Protein AF-A0A6P0WPL8-F1 (afdb_monomer_lite)

Structure (mmCIF, N/CA/C/O backbone):
data_AF-A0A6P0WPL8-F1
#
_entry.id   AF-A0A6P0WPL8-F1
#
loop_
_atom_site.group_PDB
_atom_site.id
_atom_site.type_symbol
_atom_site.label_atom_id
_atom_site.label_alt_id
_atom_site.label_comp_id
_atom_site.label_asym_id
_atom_site.label_entity_id
_atom_site.label_seq_id
_atom_site.pdbx_PDB_ins_code
_atom_site.Cartn_x
_atom_site.Cartn_y
_atom_site.Cartn_z
_atom_site.occupancy
_atom_site.B_iso_or_equiv
_atom_site.auth_seq_id
_atom_site.auth_comp_id
_atom_site.auth_asym_id
_atom_site.auth_atom_id
_atom_site.pdbx_PDB_model_num
ATOM 1 N N . LEU A 1 1 ? -5.849 4.213 6.143 1.00 91.38 1 LEU A N 1
ATOM 2 C CA . LEU A 1 1 ? -5.050 3.344 5.254 1.00 91.38 1 LEU A CA 1
ATOM 3 C C . LEU A 1 1 ? -4.086 4.162 4.400 1.00 91.38 1 LEU A C 1
ATOM 5 O O . LEU A 1 1 ? -4.523 5.038 3.662 1.00 91.38 1 LEU A O 1
ATOM 9 N N . ILE A 1 2 ? -2.799 3.844 4.479 1.00 92.75 2 ILE A N 1
ATOM 10 C CA . ILE A 1 2 ? -1.726 4.297 3.597 1.00 92.75 2 ILE A CA 1
ATOM 11 C C . ILE A 1 2 ? -1.237 3.061 2.840 1.00 92.75 2 ILE A C 1
ATOM 13 O O . ILE A 1 2 ? -0.832 2.078 3.457 1.00 92.75 2 ILE A O 1
ATOM 17 N N . LEU A 1 3 ? -1.289 3.107 1.510 1.00 90.38 3 LEU A N 1
ATOM 18 C CA . LEU A 1 3 ? -0.699 2.089 0.642 1.00 90.38 3 LEU A CA 1
ATOM 19 C C . LEU A 1 3 ? 0.610 2.637 0.090 1.00 90.38 3 LEU A C 1
ATOM 21 O O . LEU A 1 3 ? 0.613 3.707 -0.520 1.00 90.38 3 LEU A O 1
ATOM 25 N N . TYR A 1 4 ? 1.709 1.920 0.299 1.00 90.88 4 TYR A N 1
ATOM 26 C CA . TYR A 1 4 ? 3.027 2.388 -0.112 1.00 90.88 4 TYR A CA 1
ATOM 27 C C . TYR A 1 4 ? 3.847 1.273 -0.759 1.00 90.88 4 TYR A C 1
ATOM 29 O O . TYR A 1 4 ? 3.810 0.121 -0.326 1.00 90.88 4 TYR A O 1
ATOM 37 N N . ALA A 1 5 ? 4.601 1.623 -1.797 1.00 88.94 5 ALA A N 1
ATOM 38 C CA . ALA A 1 5 ? 5.535 0.723 -2.459 1.00 88.94 5 ALA A CA 1
ATOM 39 C C . ALA A 1 5 ? 6.956 1.270 -2.302 1.00 88.94 5 ALA A C 1
ATOM 41 O O . ALA A 1 5 ? 7.209 2.439 -2.591 1.00 88.94 5 ALA A O 1
ATOM 42 N N . ALA A 1 6 ? 7.876 0.433 -1.835 1.00 88.31 6 ALA A N 1
ATOM 43 C CA . ALA A 1 6 ? 9.247 0.828 -1.536 1.00 88.31 6 ALA A CA 1
ATOM 44 C C . ALA A 1 6 ? 10.053 1.205 -2.790 1.00 88.31 6 ALA A C 1
ATOM 46 O O . ALA A 1 6 ? 10.986 1.996 -2.703 1.00 88.31 6 ALA A O 1
ATOM 47 N N . ASP A 1 7 ? 9.674 0.674 -3.955 1.00 85.00 7 ASP A N 1
ATOM 48 C CA . ASP A 1 7 ? 10.289 0.973 -5.251 1.00 85.00 7 ASP A CA 1
ATOM 49 C C . ASP A 1 7 ? 9.705 2.214 -5.950 1.00 85.00 7 ASP A C 1
ATOM 51 O O . ASP A 1 7 ? 9.993 2.454 -7.125 1.00 85.00 7 ASP A O 1
ATOM 55 N N . TYR A 1 8 ? 8.877 3.010 -5.261 1.00 83.56 8 TYR A N 1
ATOM 56 C CA . TYR A 1 8 ? 8.255 4.195 -5.847 1.00 83.56 8 TYR A CA 1
ATOM 57 C C . TYR A 1 8 ? 9.310 5.267 -6.193 1.00 83.56 8 TYR A C 1
ATOM 59 O O . TYR A 1 8 ? 9.902 5.859 -5.293 1.00 83.56 8 TYR A O 1
ATOM 67 N N . PRO A 1 9 ? 9.513 5.613 -7.480 1.00 82.38 9 PRO A N 1
ATOM 68 C CA . PRO A 1 9 ? 10.685 6.380 -7.915 1.00 82.38 9 PRO A CA 1
ATOM 69 C C . PRO A 1 9 ? 10.672 7.862 -7.521 1.00 82.38 9 PRO A C 1
ATOM 71 O O . PRO A 1 9 ? 11.693 8.528 -7.656 1.00 82.38 9 PRO A O 1
ATOM 74 N N . MET A 1 10 ? 9.534 8.410 -7.079 1.00 85.50 10 MET A N 1
ATOM 75 C CA . MET A 1 10 ? 9.462 9.825 -6.681 1.00 85.50 10 MET A CA 1
ATOM 76 C C . MET A 1 10 ? 9.759 10.070 -5.196 1.00 85.50 10 MET A C 1
ATOM 78 O O . MET A 1 10 ? 9.722 11.225 -4.780 1.00 85.50 10 MET A O 1
ATOM 82 N N . PHE A 1 11 ? 10.023 9.031 -4.397 1.00 84.25 11 PHE A N 1
ATOM 83 C CA . PHE A 1 11 ? 10.281 9.170 -2.963 1.00 84.25 11 PHE A CA 1
ATOM 84 C C . PHE A 1 11 ? 11.573 8.460 -2.562 1.00 84.25 11 PHE A C 1
ATOM 86 O O . PHE A 1 11 ? 11.896 7.396 -3.084 1.00 84.25 11 PHE A O 1
ATOM 93 N N . ASP A 1 12 ? 12.300 9.054 -1.617 1.00 88.25 12 ASP A N 1
ATOM 94 C CA . ASP A 1 12 ? 13.500 8.446 -1.049 1.00 88.25 12 ASP A CA 1
ATOM 95 C C . ASP A 1 12 ? 13.103 7.257 -0.149 1.00 88.25 12 ASP A C 1
ATOM 97 O O . ASP A 1 12 ? 12.306 7.450 0.775 1.00 88.25 12 ASP A O 1
ATOM 101 N N . PRO A 1 13 ? 13.641 6.039 -0.363 1.00 86.94 13 PRO A N 1
ATOM 102 C CA . PRO A 1 13 ? 13.378 4.886 0.499 1.00 86.94 13 PRO A CA 1
ATOM 103 C C . PRO A 1 13 ? 13.693 5.125 1.983 1.00 86.94 13 PRO A C 1
ATOM 105 O O . PRO A 1 13 ? 13.127 4.447 2.842 1.00 86.94 13 PRO A O 1
ATOM 108 N N . ALA A 1 14 ? 14.547 6.101 2.307 1.00 92.69 14 ALA A N 1
ATOM 109 C CA . ALA A 1 14 ? 14.869 6.488 3.675 1.00 92.69 14 ALA A CA 1
ATOM 110 C C . ALA A 1 14 ? 13.663 7.010 4.479 1.00 92.69 14 ALA A C 1
ATOM 112 O O . ALA A 1 14 ? 13.747 7.055 5.700 1.00 92.69 14 ALA A O 1
ATOM 113 N N . ILE A 1 15 ? 12.535 7.350 3.838 1.00 93.06 15 ILE A N 1
ATOM 114 C CA . ILE A 1 15 ? 11.293 7.732 4.536 1.00 93.06 15 ILE A CA 1
ATOM 115 C C . ILE A 1 15 ? 10.532 6.529 5.121 1.00 93.06 15 ILE A C 1
ATOM 117 O O . ILE A 1 15 ? 9.656 6.695 5.967 1.00 93.06 15 ILE A O 1
ATOM 121 N N . ILE A 1 16 ? 10.823 5.302 4.671 1.00 93.44 16 ILE A N 1
ATOM 122 C CA . ILE A 1 16 ? 10.071 4.102 5.072 1.00 93.44 16 ILE A CA 1
ATOM 123 C C . ILE A 1 16 ? 10.123 3.855 6.592 1.00 93.44 16 ILE A C 1
ATOM 125 O O . ILE A 1 16 ? 9.056 3.626 7.166 1.00 93.44 16 ILE A O 1
ATOM 129 N N . PRO A 1 17 ? 11.288 3.931 7.270 1.00 95.38 17 PRO A N 1
ATOM 130 C CA . PRO A 1 17 ? 11.348 3.791 8.725 1.00 95.38 17 PRO A CA 1
ATOM 131 C C . PRO A 1 17 ? 10.486 4.824 9.459 1.00 95.38 17 PRO A C 1
ATOM 133 O O . PRO A 1 17 ? 9.757 4.464 10.383 1.00 95.38 17 PRO A O 1
ATOM 136 N N . ASP A 1 18 ? 10.498 6.079 9.007 1.00 94.81 18 ASP A N 1
ATOM 137 C CA . ASP A 1 18 ? 9.706 7.157 9.607 1.00 94.81 18 ASP A CA 1
ATOM 138 C C . ASP A 1 18 ? 8.200 6.930 9.406 1.00 94.81 18 ASP A C 1
ATOM 140 O O . ASP A 1 18 ? 7.409 7.127 10.333 1.00 94.81 18 ASP A O 1
ATOM 144 N N . LEU A 1 19 ? 7.792 6.451 8.223 1.00 93.56 19 LEU A N 1
ATOM 145 C CA . LEU A 1 19 ? 6.409 6.048 7.945 1.00 93.56 19 LEU A CA 1
ATOM 146 C C . LEU A 1 19 ? 5.960 4.922 8.880 1.00 93.56 19 LEU A C 1
ATOM 148 O O . LEU A 1 19 ? 4.866 4.992 9.444 1.00 93.56 19 LEU A O 1
ATOM 152 N N . GLN A 1 20 ? 6.795 3.895 9.057 1.00 94.81 20 GLN A N 1
ATOM 153 C CA . GLN A 1 20 ? 6.499 2.765 9.936 1.00 94.81 20 GLN A CA 1
ATOM 154 C C . GLN A 1 20 ? 6.374 3.204 11.397 1.00 94.81 20 GLN A C 1
ATOM 156 O O . GLN A 1 20 ? 5.394 2.840 12.046 1.00 94.81 20 GLN A O 1
ATOM 161 N N . ALA A 1 21 ? 7.315 4.010 11.896 1.00 96.00 21 ALA A N 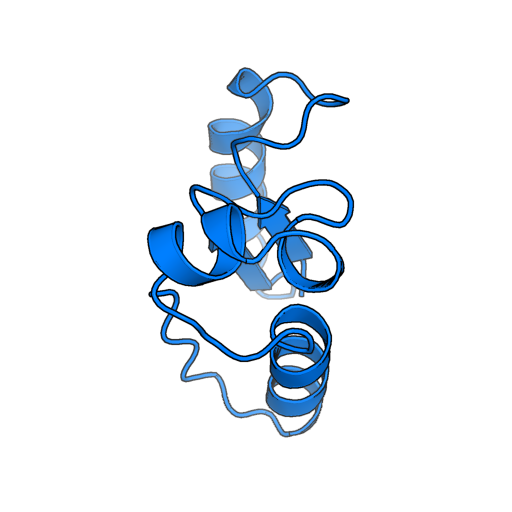1
ATOM 162 C CA . ALA A 1 21 ? 7.285 4.528 13.262 1.00 96.00 21 ALA A CA 1
ATOM 163 C C . ALA A 1 21 ? 6.038 5.391 13.509 1.00 96.00 21 ALA A C 1
ATOM 165 O O . ALA A 1 21 ? 5.285 5.142 14.447 1.00 96.00 21 ALA A O 1
ATOM 166 N N . THR A 1 22 ? 5.753 6.331 12.603 1.00 94.88 22 THR A N 1
ATOM 167 C CA . THR A 1 22 ? 4.595 7.232 12.717 1.00 94.88 22 THR A CA 1
ATOM 168 C C . THR A 1 22 ? 3.270 6.466 12.736 1.00 94.88 22 THR A C 1
ATOM 170 O O . THR A 1 22 ? 2.375 6.794 13.513 1.00 94.88 22 THR A O 1
ATOM 173 N N . CYS A 1 23 ? 3.121 5.437 11.895 1.00 94.62 23 CYS A N 1
ATOM 174 C CA . CYS A 1 23 ? 1.892 4.640 11.865 1.00 94.62 23 CYS A CA 1
ATOM 175 C C . CYS A 1 23 ? 1.777 3.706 13.078 1.00 94.62 23 CYS A C 1
ATOM 177 O O . CYS A 1 23 ? 0.676 3.496 13.574 1.00 94.62 23 CYS A O 1
ATOM 179 N N . ALA A 1 24 ? 2.892 3.185 13.601 1.00 9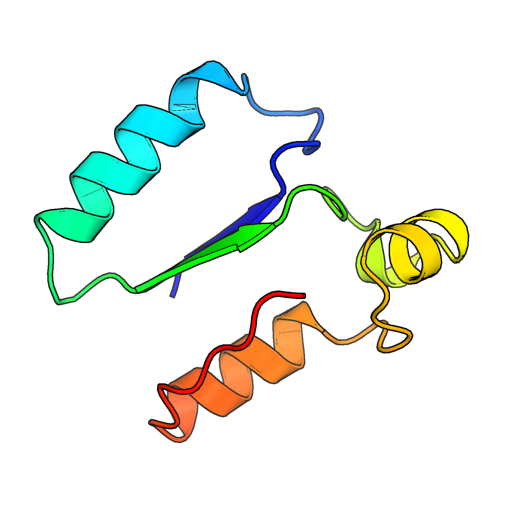3.56 24 ALA A N 1
ATOM 180 C CA . ALA A 1 24 ? 2.886 2.362 14.811 1.00 93.56 24 ALA A CA 1
ATOM 181 C C . ALA A 1 24 ? 2.440 3.146 16.060 1.00 93.56 24 ALA A C 1
ATOM 183 O O . ALA A 1 24 ? 1.821 2.577 16.958 1.00 93.56 24 ALA A O 1
ATOM 184 N N . GLU A 1 25 ? 2.722 4.450 16.109 1.00 96.06 25 GLU A N 1
ATOM 185 C CA . GLU A 1 25 ? 2.346 5.333 17.219 1.00 96.06 25 GLU A CA 1
ATOM 186 C C . GLU A 1 25 ? 0.920 5.901 17.105 1.00 96.06 25 GLU A C 1
ATOM 188 O O . GLU A 1 25 ? 0.410 6.490 18.060 1.00 96.06 25 GLU A O 1
ATOM 193 N N . ASN A 1 26 ? 0.243 5.716 15.967 1.00 94.38 26 ASN A N 1
ATOM 194 C CA . ASN A 1 26 ? -1.087 6.264 15.716 1.00 94.38 26 ASN A CA 1
ATOM 195 C C . ASN A 1 26 ? -2.069 5.180 15.257 1.00 94.38 26 ASN A C 1
ATOM 197 O O . ASN A 1 26 ? -2.134 4.835 14.080 1.00 94.38 26 ASN A O 1
ATOM 201 N N . SER A 1 27 ? -2.916 4.715 16.177 1.00 90.88 27 SER A N 1
ATOM 202 C CA . SER A 1 27 ? -3.912 3.665 15.916 1.00 90.88 27 SER A CA 1
ATOM 203 C C . SER A 1 27 ? -5.003 4.038 14.905 1.00 90.88 27 SER A C 1
ATOM 205 O O . SER A 1 27 ? -5.755 3.163 14.485 1.00 90.88 27 SER A O 1
ATOM 207 N N . ALA A 1 28 ? -5.107 5.307 14.497 1.00 91.50 28 ALA A N 1
ATOM 208 C CA . ALA A 1 28 ? -5.995 5.721 13.412 1.00 91.50 28 ALA A CA 1
ATOM 209 C C . ALA A 1 28 ? -5.387 5.491 12.012 1.00 91.50 28 ALA A C 1
ATOM 211 O O . ALA A 1 28 ? -6.066 5.704 11.004 1.00 91.50 28 ALA A O 1
ATOM 212 N N . LEU A 1 29 ? -4.110 5.100 11.929 1.00 91.94 29 LEU A N 1
ATOM 213 C CA . LEU A 1 29 ? -3.381 4.905 10.680 1.00 91.94 29 LEU A CA 1
ATOM 214 C C . LEU A 1 29 ? -3.027 3.432 10.461 1.00 91.94 29 LEU A C 1
ATOM 216 O O . LEU A 1 29 ? -2.164 2.876 11.127 1.00 91.94 29 LEU A O 1
ATOM 220 N N . ASP A 1 30 ? -3.613 2.833 9.429 1.00 92.69 30 ASP A N 1
ATOM 221 C CA . ASP A 1 30 ? -3.126 1.566 8.877 1.00 92.69 30 ASP A CA 1
ATOM 222 C C . ASP A 1 30 ? -2.091 1.822 7.783 1.00 92.69 30 ASP A C 1
ATOM 224 O O . ASP A 1 30 ? -2.378 2.569 6.842 1.00 92.69 30 ASP A O 1
ATOM 228 N N . LEU A 1 31 ? -0.933 1.164 7.855 1.00 92.94 31 LEU A N 1
ATOM 229 C CA . LEU A 1 31 ? 0.094 1.180 6.813 1.00 92.94 31 LEU A CA 1
ATOM 230 C C . LEU A 1 31 ? 0.210 -0.199 6.165 1.00 92.94 31 LEU A C 1
ATOM 232 O O . LEU A 1 31 ? 0.443 -1.195 6.845 1.00 92.94 31 LEU A O 1
ATOM 236 N N . LEU A 1 32 ? 0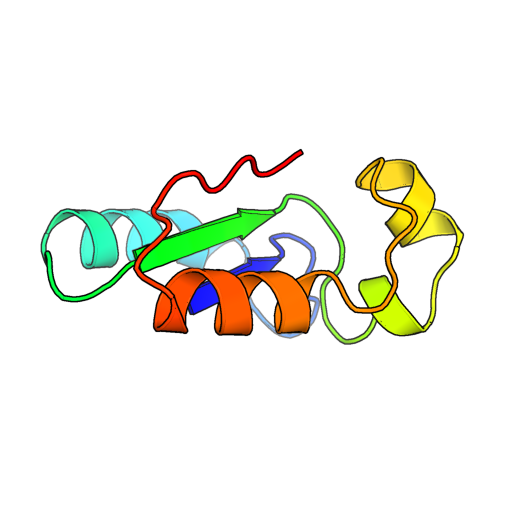.115 -0.240 4.838 1.00 91.06 32 LEU A N 1
ATOM 237 C CA . LEU A 1 32 ? 0.364 -1.434 4.043 1.00 91.06 32 LEU A CA 1
ATOM 238 C C . LEU A 1 32 ? 1.497 -1.137 3.064 1.00 91.06 32 LEU A C 1
ATOM 240 O O . LEU A 1 32 ? 1.346 -0.355 2.121 1.00 91.06 32 LEU A O 1
ATOM 244 N N . LEU A 1 33 ? 2.647 -1.747 3.335 1.00 89.69 33 LEU A N 1
ATOM 245 C CA . LEU A 1 33 ? 3.889 -1.509 2.616 1.00 89.69 33 LEU A CA 1
ATOM 246 C C . LEU A 1 33 ? 4.220 -2.718 1.744 1.00 89.69 33 LEU A C 1
ATOM 248 O O . LEU A 1 33 ? 4.106 -3.858 2.186 1.00 89.69 33 LEU A O 1
ATOM 252 N N . THR A 1 34 ? 4.629 -2.467 0.508 1.00 86.94 34 THR A N 1
ATOM 253 C CA . THR A 1 34 ? 5.015 -3.506 -0.452 1.00 86.94 34 THR A CA 1
ATOM 254 C C . THR A 1 34 ? 6.400 -3.218 -0.995 1.00 86.94 34 THR A C 1
ATOM 256 O O . THR A 1 34 ? 6.801 -2.061 -1.107 1.00 86.94 34 THR A O 1
ATOM 259 N N . ALA A 1 35 ? 7.157 -4.264 -1.319 1.00 83.88 35 ALA A N 1
ATOM 260 C CA . ALA A 1 35 ? 8.485 -4.092 -1.902 1.00 83.88 35 ALA A CA 1
ATOM 261 C C . ALA A 1 35 ? 8.412 -3.495 -3.317 1.00 83.88 35 ALA A C 1
ATOM 263 O O . ALA A 1 35 ? 9.294 -2.734 -3.709 1.00 83.88 35 ALA A O 1
ATOM 264 N N . HIS A 1 36 ? 7.347 -3.826 -4.055 1.00 80.44 36 HIS A N 1
ATOM 265 C CA . HIS A 1 36 ? 7.198 -3.499 -5.464 1.00 80.44 36 HIS A CA 1
ATOM 266 C C . HIS A 1 36 ? 5.801 -2.992 -5.816 1.00 80.44 36 HIS A C 1
ATOM 268 O O . HIS A 1 36 ? 4.822 -3.306 -5.141 1.00 80.44 36 HIS A O 1
ATOM 274 N N . GLY A 1 37 ? 5.710 -2.270 -6.933 1.00 75.88 37 GLY A N 1
ATOM 275 C CA . GLY A 1 37 ? 4.437 -1.846 -7.520 1.00 75.88 37 GLY A CA 1
ATOM 276 C C . GLY A 1 37 ? 4.158 -0.351 -7.410 1.00 75.88 37 GLY A C 1
ATOM 277 O O . GLY A 1 37 ? 3.013 0.070 -7.589 1.00 75.88 37 GLY A O 1
ATOM 278 N N . GLY A 1 38 ? 5.189 0.459 -7.166 1.00 74.44 38 GLY A N 1
ATOM 279 C CA . GLY A 1 38 ? 5.092 1.909 -7.176 1.00 74.44 38 GLY A CA 1
ATOM 280 C C . GLY A 1 38 ? 4.590 2.495 -8.500 1.00 74.44 38 GLY A C 1
ATOM 281 O O . GLY A 1 38 ? 4.564 1.859 -9.556 1.00 74.44 38 GLY A O 1
ATOM 282 N N . HIS A 1 39 ? 4.185 3.758 -8.427 1.00 76.69 39 HIS A N 1
ATOM 283 C CA . HIS A 1 39 ? 3.603 4.564 -9.494 1.00 76.69 39 HIS A CA 1
ATOM 284 C C . HIS A 1 39 ? 2.308 3.964 -10.056 1.00 76.69 39 HIS A C 1
ATOM 286 O O . HIS A 1 39 ? 1.233 4.186 -9.508 1.00 76.69 39 HIS A O 1
ATOM 292 N N . VAL A 1 40 ? 2.410 3.175 -11.121 1.00 75.31 40 VAL A N 1
ATOM 293 C CA . VAL A 1 40 ? 1.303 2.441 -11.753 1.00 75.31 40 VAL A CA 1
ATOM 294 C C . VAL A 1 40 ? 1.691 0.980 -12.001 1.00 75.31 40 VAL A C 1
ATOM 296 O O . VAL A 1 40 ? 1.120 0.325 -12.874 1.00 75.31 40 VAL A O 1
ATOM 299 N N . GLY A 1 41 ? 2.686 0.460 -11.270 1.00 72.19 41 GLY A N 1
ATOM 300 C CA . GLY A 1 41 ? 3.270 -0.867 -11.478 1.00 72.19 41 GLY A CA 1
ATOM 301 C C . GLY A 1 41 ? 2.238 -1.993 -11.408 1.00 72.19 41 GLY A C 1
ATOM 302 O O . GLY A 1 41 ? 2.222 -2.850 -12.290 1.00 72.19 41 GLY A O 1
ATOM 303 N N . TYR A 1 42 ? 1.310 -1.931 -10.446 1.00 72.12 42 TYR A N 1
ATOM 304 C CA . TYR A 1 42 ? 0.197 -2.886 -10.337 1.00 72.12 42 TYR A CA 1
ATOM 305 C C . TYR A 1 42 ? -0.709 -2.910 -11.579 1.00 72.12 42 TYR A C 1
ATOM 307 O O . TYR A 1 42 ? -1.116 -3.979 -12.029 1.00 72.12 42 TYR A O 1
ATOM 315 N N . ILE A 1 43 ? -0.994 -1.750 -12.178 1.00 75.25 43 ILE A N 1
ATOM 316 C CA . ILE A 1 43 ? -1.939 -1.630 -13.301 1.00 75.25 43 ILE A CA 1
ATOM 317 C C . ILE A 1 43 ? -1.256 -1.906 -14.647 1.00 75.25 43 ILE A C 1
ATOM 319 O O . ILE A 1 43 ? -1.830 -2.541 -15.528 1.00 75.25 43 ILE A O 1
ATOM 323 N N . SER A 1 44 ? -0.029 -1.419 -14.822 1.00 78.38 44 SER A N 1
ATOM 324 C CA . SER A 1 44 ? 0.612 -1.293 -16.138 1.00 78.38 44 SER A CA 1
ATOM 325 C C . SER A 1 44 ? 1.723 -2.311 -16.411 1.00 78.38 44 SER A C 1
ATOM 327 O O . SER A 1 44 ? 2.180 -2.410 -17.550 1.00 78.38 44 SER A O 1
ATOM 329 N N . SER A 1 45 ? 2.156 -3.092 -15.411 1.00 78.56 45 SER A N 1
ATOM 330 C CA . SER A 1 45 ? 3.318 -3.977 -15.534 1.00 78.56 45 SER A CA 1
ATOM 331 C C . SER A 1 45 ? 3.035 -5.412 -15.089 1.00 78.56 45 SER A C 1
ATOM 333 O O . SER A 1 45 ? 2.965 -5.733 -13.904 1.00 78.56 45 SER A O 1
ATOM 335 N N . LYS A 1 46 ? 3.019 -6.333 -16.063 1.00 76.69 46 LYS A N 1
ATOM 336 C CA . LYS A 1 46 ? 2.999 -7.785 -15.798 1.00 76.69 46 LYS A CA 1
ATOM 337 C C . LYS A 1 46 ? 4.254 -8.272 -15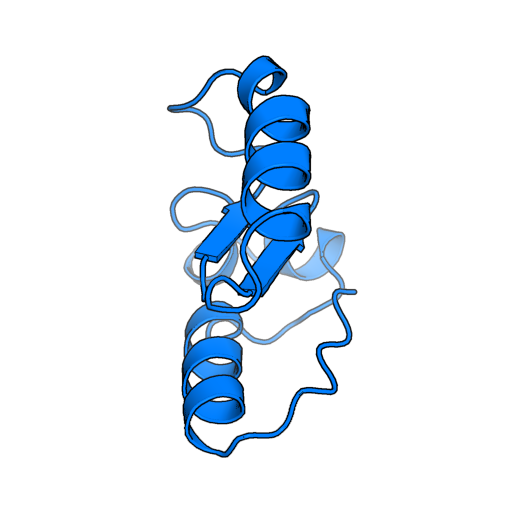.068 1.00 76.69 46 LYS A C 1
ATOM 339 O O . LYS A 1 46 ? 4.232 -9.331 -14.450 1.00 76.69 46 LYS A O 1
ATOM 344 N N . VAL A 1 47 ? 5.373 -7.551 -15.180 1.00 79.06 47 VAL A N 1
ATOM 345 C CA . VAL A 1 47 ? 6.600 -7.874 -14.436 1.00 79.06 47 VAL A CA 1
ATOM 346 C C . VAL A 1 47 ? 6.398 -7.566 -12.956 1.00 79.06 47 VAL A C 1
ATOM 348 O O . VAL A 1 47 ? 6.658 -8.447 -12.143 1.00 79.06 47 VAL A O 1
ATOM 351 N N . CYS A 1 48 ? 5.844 -6.396 -12.625 1.00 72.81 48 CYS A N 1
ATOM 352 C CA . CYS A 1 48 ? 5.530 -6.027 -11.245 1.00 72.81 48 CYS A CA 1
ATOM 353 C C . CYS A 1 48 ? 4.506 -6.989 -10.635 1.00 72.81 48 CYS A C 1
ATOM 355 O O . CYS A 1 48 ? 4.765 -7.533 -9.571 1.00 72.81 48 CYS A O 1
ATOM 357 N N . GLN A 1 49 ? 3.412 -7.299 -11.342 1.00 72.00 49 GLN A N 1
ATOM 358 C CA . GLN A 1 49 ? 2.414 -8.284 -10.886 1.00 72.00 49 GLN A CA 1
ATOM 359 C C . GLN A 1 49 ? 3.047 -9.643 -10.543 1.00 72.00 49 GLN A C 1
ATOM 361 O O . GLN A 1 49 ? 2.736 -10.250 -9.524 1.00 72.00 49 GLN A O 1
ATOM 366 N N . ARG A 1 50 ? 4.003 -10.113 -11.359 1.00 78.69 50 ARG A N 1
ATOM 367 C CA . ARG A 1 50 ? 4.739 -11.356 -11.078 1.00 78.69 50 ARG A CA 1
ATOM 368 C C . ARG A 1 50 ? 5.681 -11.243 -9.882 1.00 78.69 50 ARG A C 1
ATOM 370 O O . ARG A 1 50 ? 5.776 -12.199 -9.124 1.00 78.69 50 ARG A O 1
ATOM 377 N N . GLN A 1 51 ? 6.383 -10.122 -9.728 1.00 77.94 51 GLN A N 1
ATOM 378 C CA . GLN A 1 51 ? 7.299 -9.891 -8.602 1.00 77.94 51 GLN A CA 1
ATOM 379 C C . GLN A 1 51 ? 6.557 -9.801 -7.269 1.00 77.94 51 GLN A C 1
ATOM 381 O O . GLN A 1 51 ? 7.050 -10.290 -6.262 1.00 77.94 51 GLN A O 1
ATOM 386 N N . ILE A 1 52 ? 5.362 -9.220 -7.294 1.00 72.56 52 ILE A N 1
ATOM 387 C CA . ILE A 1 52 ? 4.472 -9.074 -6.140 1.00 72.56 52 ILE A CA 1
ATOM 388 C C . ILE A 1 52 ? 3.661 -10.360 -5.908 1.00 72.56 52 ILE A C 1
ATOM 390 O O . ILE A 1 52 ? 2.966 -10.489 -4.914 1.00 72.56 52 ILE A O 1
ATOM 394 N N . GLN A 1 53 ? 3.747 -11.324 -6.832 1.00 74.25 53 GLN A N 1
ATOM 395 C CA . GLN A 1 53 ? 2.968 -12.565 -6.832 1.00 74.25 53 GLN A CA 1
ATOM 396 C C . GLN A 1 53 ? 1.452 -12.349 -6.720 1.00 74.25 53 GLN A C 1
ATOM 398 O O . GLN A 1 53 ? 0.718 -13.263 -6.347 1.00 74.25 53 GLN A O 1
ATOM 403 N N . ASP A 1 54 ? 0.980 -11.167 -7.116 1.00 71.88 54 ASP A N 1
ATOM 404 C CA . ASP A 1 54 ? -0.430 -10.821 -7.151 1.00 71.88 54 ASP A CA 1
ATOM 405 C C . ASP A 1 54 ? -0.825 -10.461 -8.593 1.00 71.88 54 ASP A C 1
ATOM 407 O O . ASP A 1 54 ? -0.364 -9.449 -9.138 1.00 71.88 54 ASP A O 1
ATOM 411 N N . PRO A 1 55 ? -1.626 -11.309 -9.268 1.00 70.94 55 PRO A N 1
ATOM 412 C CA . PRO A 1 55 ? -2.065 -11.053 -10.634 1.00 70.94 55 PRO A CA 1
ATOM 413 C C . PRO A 1 55 ? -3.149 -9.970 -10.713 1.00 70.94 55 PRO A C 1
ATOM 415 O O . PRO A 1 55 ? -3.531 -9.580 -11.819 1.00 70.94 55 PRO A O 1
ATOM 418 N N . ASP A 1 56 ? -3.675 -9.507 -9.578 1.00 79.06 56 ASP A N 1
ATOM 419 C CA . ASP A 1 56 ? -4.733 -8.516 -9.531 1.00 79.06 56 ASP A CA 1
ATOM 420 C C . ASP A 1 56 ? -4.194 -7.106 -9.795 1.00 79.06 56 ASP A C 1
ATOM 422 O O . ASP A 1 56 ? -3.546 -6.469 -8.962 1.00 79.06 56 ASP A O 1
ATOM 426 N N . CYS A 1 57 ? -4.516 -6.566 -10.969 1.00 81.44 57 CYS A N 1
ATOM 427 C CA . CYS A 1 57 ? -4.164 -5.192 -11.309 1.00 81.44 57 CYS A CA 1
ATOM 428 C C . CYS A 1 57 ? -4.903 -4.147 -10.455 1.00 81.44 57 CYS A C 1
ATOM 430 O O . CYS A 1 57 ? -4.463 -2.997 -10.382 1.00 81.44 57 CYS A O 1
ATOM 432 N N . TRP A 1 58 ? -5.993 -4.538 -9.788 1.00 85.44 58 TRP A N 1
ATOM 433 C CA . TRP A 1 58 ? -6.782 -3.703 -8.886 1.00 85.44 58 TRP A CA 1
ATOM 434 C C . TRP A 1 58 ? -6.398 -3.877 -7.418 1.00 85.44 58 TRP A C 1
ATOM 436 O O . TRP A 1 58 ? -7.107 -3.372 -6.547 1.00 85.44 58 TRP A O 1
ATOM 446 N N . TRP A 1 59 ? -5.264 -4.523 -7.136 1.00 84.31 59 TRP A N 1
ATOM 447 C CA . TRP A 1 59 ? -4.779 -4.825 -5.791 1.00 84.31 59 TRP A CA 1
ATOM 448 C C . TRP A 1 59 ? -4.976 -3.681 -4.784 1.00 84.31 59 TRP A C 1
ATOM 450 O O . TRP A 1 59 ? -5.601 -3.868 -3.739 1.00 84.31 59 TRP A O 1
ATOM 460 N N . ALA A 1 60 ? -4.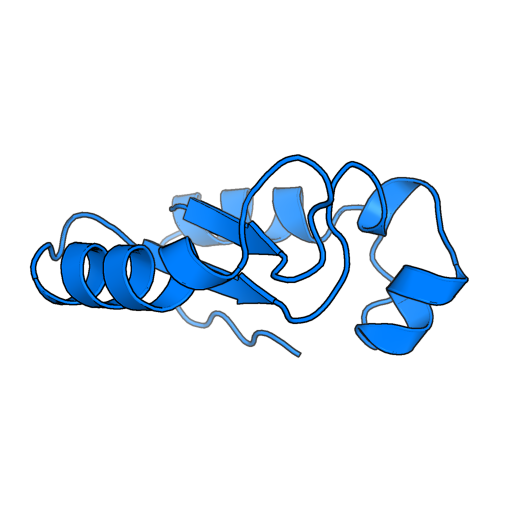523 -2.468 -5.123 1.00 86.56 60 ALA A N 1
ATOM 461 C CA . ALA A 1 60 ? -4.619 -1.309 -4.234 1.00 86.56 60 ALA A CA 1
ATOM 462 C C . ALA A 1 60 ? -6.078 -0.936 -3.917 1.00 86.56 60 ALA A C 1
ATOM 464 O O . ALA A 1 60 ? -6.425 -0.680 -2.764 1.00 86.56 60 ALA A O 1
ATOM 465 N N . TRP A 1 61 ? -6.955 -0.965 -4.923 1.00 89.06 61 TRP A N 1
ATOM 466 C CA . TRP A 1 61 ? -8.382 -0.691 -4.745 1.00 89.06 61 TRP A CA 1
ATOM 467 C C . TRP A 1 61 ? -9.067 -1.764 -3.906 1.00 89.06 61 TRP A C 1
ATOM 469 O O . TRP A 1 61 ? -9.856 -1.437 -3.022 1.00 89.06 61 TRP A O 1
ATOM 479 N N . ASN A 1 62 ? -8.714 -3.031 -4.106 1.00 89.12 62 ASN A N 1
ATOM 480 C CA . ASN A 1 62 ? -9.257 -4.117 -3.301 1.00 89.12 62 ASN A CA 1
ATOM 481 C C . ASN A 1 62 ? -8.846 -4.006 -1.824 1.00 89.12 62 ASN A C 1
ATOM 483 O O . ASN A 1 62 ? -9.669 -4.297 -0.956 1.00 89.12 62 ASN A O 1
ATOM 487 N N . ARG A 1 63 ? -7.647 -3.495 -1.504 1.00 88.62 63 ARG A N 1
ATOM 488 C CA . ARG A 1 63 ? -7.258 -3.189 -0.110 1.00 88.62 63 ARG A CA 1
ATOM 489 C C . ARG A 1 63 ? -8.048 -2.028 0.484 1.00 88.62 63 ARG A C 1
ATOM 491 O O . ARG A 1 63 ? -8.446 -2.107 1.641 1.00 88.62 63 ARG A O 1
ATOM 498 N N . VAL A 1 64 ? -8.327 -0.990 -0.304 1.00 90.94 64 VAL A N 1
ATOM 499 C CA . VAL A 1 64 ? -9.192 0.119 0.129 1.00 90.94 64 VAL A CA 1
ATOM 500 C C . VAL A 1 64 ? -10.599 -0.387 0.459 1.00 90.94 64 VAL A C 1
ATOM 502 O O . VAL A 1 64 ? -11.131 -0.055 1.514 1.00 90.94 64 VAL A O 1
ATOM 505 N N . LEU A 1 65 ? -11.188 -1.232 -0.391 1.00 91.88 65 LEU A N 1
ATOM 506 C CA . LEU A 1 65 ? -12.514 -1.812 -0.145 1.00 91.88 65 LEU A CA 1
ATOM 507 C C . LEU A 1 65 ? -12.528 -2.734 1.085 1.00 91.88 65 LEU A C 1
ATOM 509 O O . LEU A 1 65 ? -13.428 -2.634 1.912 1.00 91.88 65 LEU A O 1
ATOM 513 N N . GLN A 1 66 ? -11.510 -3.584 1.254 1.00 89.94 66 GLN A N 1
ATOM 514 C CA . GLN A 1 66 ? -11.364 -4.430 2.449 1.00 89.94 66 GLN A CA 1
ATOM 515 C C . GLN A 1 66 ? -11.243 -3.607 3.737 1.00 89.94 66 GLN A C 1
ATOM 517 O O . GLN A 1 66 ? -11.799 -3.995 4.767 1.00 89.94 66 GLN A O 1
ATOM 522 N N . TRP A 1 67 ? -10.556 -2.465 3.663 1.00 90.69 67 TRP A N 1
ATOM 523 C CA . TRP A 1 67 ? -10.440 -1.526 4.772 1.00 90.69 67 TRP A CA 1
ATOM 524 C C . TRP A 1 67 ? -11.778 -0.887 5.133 1.00 90.69 67 TRP A C 1
ATOM 526 O O . TRP A 1 67 ? -12.140 -0.873 6.307 1.00 90.69 67 TRP A O 1
ATOM 536 N N . PHE A 1 68 ? -12.566 -0.459 4.142 1.00 90.62 68 PHE A N 1
ATOM 537 C CA . PHE A 1 68 ? -13.933 0.020 4.380 1.00 90.62 68 PHE A CA 1
ATOM 538 C C . PHE A 1 68 ? -14.844 -1.051 4.997 1.00 90.62 68 PHE A C 1
ATOM 540 O O . PHE A 1 68 ? -15.651 -0.734 5.868 1.00 90.62 68 PHE A O 1
ATOM 547 N N . ASP A 1 69 ? -14.683 -2.315 4.598 1.00 91.12 69 ASP A N 1
ATOM 548 C CA . ASP A 1 69 ? -15.412 -3.458 5.163 1.00 91.12 69 ASP A CA 1
ATOM 549 C C . ASP A 1 69 ? -14.986 -3.811 6.607 1.00 91.12 69 ASP A C 1
ATOM 551 O O . ASP A 1 69 ? -15.576 -4.703 7.221 1.00 91.12 69 ASP A O 1
ATOM 555 N N . GLY A 1 70 ? -13.937 -3.183 7.155 1.00 83.44 70 GLY A N 1
ATOM 556 C CA . GLY A 1 70 ? -13.390 -3.502 8.479 1.00 83.44 70 GLY A CA 1
ATOM 557 C C . GLY A 1 70 ? -12.650 -4.846 8.549 1.00 83.44 70 GLY A C 1
ATOM 558 O O . GLY A 1 70 ? -12.404 -5.373 9.640 1.00 83.44 70 GLY A O 1
ATOM 559 N N . LYS A 1 71 ? -12.284 -5.430 7.400 1.00 72.88 71 LYS A N 1
ATOM 560 C CA . LYS A 1 71 ? -11.514 -6.678 7.324 1.00 72.88 71 LYS A CA 1
ATOM 561 C C . LYS A 1 71 ? -10.024 -6.359 7.459 1.00 72.88 71 LYS A C 1
ATOM 563 O O . LYS A 1 71 ? -9.340 -6.132 6.472 1.00 72.88 71 LYS A O 1
ATOM 568 N N . HIS A 1 72 ? -9.506 -6.394 8.686 1.00 64.50 72 HIS A N 1
ATOM 569 C CA . HIS A 1 72 ? -8.096 -6.090 8.989 1.00 64.50 72 HIS A CA 1
ATOM 570 C C . HIS A 1 72 ? -7.093 -7.198 8.602 1.00 64.50 72 HIS A C 1
ATOM 572 O O . HIS A 1 72 ? -5.910 -7.116 8.925 1.00 64.50 72 HIS A O 1
ATOM 578 N N . SER A 1 73 ? -7.535 -8.256 7.918 1.00 60.38 73 SER A N 1
ATOM 579 C CA . SER A 1 73 ? -6.676 -9.351 7.455 1.00 60.38 73 SER A CA 1
ATOM 580 C C . SER A 1 73 ? -5.934 -8.958 6.173 1.00 60.38 73 SER A C 1
ATOM 582 O O . SER A 1 73 ? -6.190 -9.504 5.100 1.00 60.38 73 SER A O 1
ATOM 584 N N . TYR A 1 74 ? -5.024 -7.992 6.264 1.00 61.78 74 TYR A N 1
ATOM 585 C CA . TYR A 1 74 ? -4.185 -7.612 5.135 1.00 61.78 74 TYR A CA 1
ATOM 586 C C . TYR A 1 74 ? -3.021 -8.594 5.004 1.00 61.78 74 TYR A C 1
ATOM 588 O O . TYR A 1 74 ? -1.995 -8.454 5.662 1.00 61.78 74 TYR A O 1
ATOM 596 N N . LEU A 1 75 ? -3.165 -9.595 4.140 1.00 50.19 75 LEU A N 1
ATOM 597 C CA . LEU A 1 75 ? -2.011 -10.353 3.667 1.00 50.19 75 LEU A CA 1
ATOM 598 C C . LEU A 1 75 ? -1.350 -9.525 2.561 1.00 50.19 75 LEU A C 1
ATOM 600 O O . LEU A 1 75 ? -1.817 -9.492 1.419 1.00 50.19 75 LEU A O 1
ATOM 604 N N . ALA A 1 76 ? -0.319 -8.764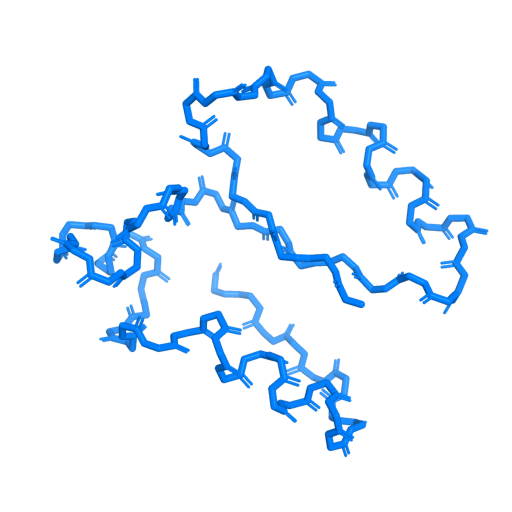 2.927 1.00 47.84 76 ALA A N 1
ATOM 605 C CA . ALA A 1 76 ? 0.655 -8.314 1.943 1.00 47.84 76 ALA A CA 1
ATOM 606 C C . ALA A 1 76 ? 1.395 -9.570 1.437 1.00 47.84 76 ALA A C 1
ATOM 608 O O . ALA A 1 76 ? 1.804 -10.374 2.279 1.00 47.84 76 ALA A O 1
ATOM 609 N N . PRO A 1 77 ? 1.466 -9.802 0.116 1.00 48.91 77 PRO A N 1
ATOM 610 C CA . PRO A 1 77 ? 2.296 -10.868 -0.434 1.00 48.91 77 PRO A CA 1
ATOM 611 C C . PRO A 1 77 ? 3.789 -10.613 -0.184 1.00 48.91 77 PRO A C 1
ATOM 613 O O . PRO A 1 77 ? 4.186 -9.426 -0.084 1.00 48.91 77 PRO A O 1
#

Foldseek 3Di:
DAEEECPAVVDDNVCVVVVVVVQVVDVVDDYDYHPFCHDQCLQPPPVRCVVQVHVHSCVVVVVVVCVVVVNPPDDRD

pLDDT: mean 83.14, std 11.04, range [47.84, 96.06]

Sequence (77 aa):
LILYAADYPMFDPAIIPDLQATCAENSALDLLLTAHGGHVGYISSKVCQRQIQDPDCWWAWNRVLQWFDGKHSYLAP

Radius of gyration: 12.64 Å; chains: 1; bounding box: 30×22×33 Å

Secondary structure (DSSP, 8-state):
-EEEETT-TTS-GGGHHHHHHHHHT-TT--EEEESS-TTTHHHH-HHHHHHTT---TTHHHHHHHHHHTT-------